Protein AF-A0ABD1XHZ2-F1 (afdb_monomer)

pLDDT: mean 84.36, std 11.65, range [46.09, 96.75]

Foldseek 3Di:
DEEADQCLLVQLLVLLVVCVVVVRDPVSLVVLLVSLCRQPVPDDPVPLDPDGDQWYWYWYADPNAIWIWIWGDDRQAIEIETGFLAPDPDDVVSSLSSVLVSCVSHHVHDSVRYYYDYDDDHHDPDRNCRVVVSVVVVVVVVVVD

InterPro domains:
  IPR003653 Ulp1 protease family, C-terminal catalytic domain [PF02902] (54-139)
  IPR003653 Ulp1 protease family, C-terminal catalytic domain [PS50600] (1-141)
  IPR038765 Papain-like cysteine peptidase superfamily [SSF54001] (54-139)

Nearest PDB structures (foldseek):
  5w3t-assembly3_C  TM=3.648E-01  e=1.134E-03  Ralstonia solanacearum
  5w3t-assembly4_D  TM=3.693E-01  e=1.282E-03  Ralstonia solanacearum
  5w3y-assembly4_D  TM=3.792E-01  e=2.365E-03  Ralstonia solanacearum
  5w3y-assembly3_C  TM=3.707E-01  e=3.213E-03  Ralstonia solanacearum
  5w3t-assembly2_B  TM=3.297E-01  e=1.968E-03  Ralstonia solanacearum

Mean predicted aligned error: 5.96 Å

Organism: NCBI:txid41844

Secondary structure (DSSP, 8-state):
-EE--THHHHHHHHHHHHHHHTTS-HHHHHHHHHGGGGT-TT--TT-TTT---SEEEEEEEETTEEEEEEEEEETTEEEEEEE-SSTTSS-HHHHHHHHHHHHHHHS---GGGEEEEEE--PPPSSSS-HHHHHHHHHHHHHTT-

Radius of gyration: 15.26 Å; Cα contacts (8 Å, |Δi|>4): 208; chains: 1; bounding box: 37×25×42 Å

Structure (mmCIF, N/CA/C/O backbone):
data_AF-A0ABD1XHZ2-F1
#
_entry.id   AF-A0ABD1XHZ2-F1
#
loop_
_atom_site.group_PDB
_atom_site.id
_atom_site.type_symbol
_atom_site.label_atom_id
_atom_site.label_alt_id
_atom_site.label_comp_id
_atom_site.label_asym_id
_atom_site.label_entity_id
_atom_site.label_seq_id
_atom_site.pdbx_PDB_ins_code
_atom_site.Cartn_x
_atom_site.Cartn_y
_atom_site.Cartn_z
_atom_site.occupancy
_atom_site.B_iso_or_equiv
_atom_site.auth_seq_id
_atom_site.auth_comp_id
_atom_site.auth_asym_id
_atom_site.auth_atom_id
_atom_site.pdbx_PDB_model_num
ATOM 1 N N . MET A 1 1 ? -14.085 -0.442 -8.424 1.00 67.38 1 MET A N 1
ATOM 2 C CA . MET A 1 1 ? -12.626 -0.195 -8.399 1.00 67.38 1 MET A CA 1
ATOM 3 C C . MET A 1 1 ? -12.320 1.102 -7.639 1.00 67.38 1 MET A C 1
ATOM 5 O O . MET A 1 1 ? -13.110 2.025 -7.785 1.00 67.38 1 MET A O 1
ATOM 9 N N . PHE A 1 2 ? -11.243 1.204 -6.841 1.00 80.56 2 PHE A N 1
ATOM 10 C CA . PHE A 1 2 ? -10.870 2.450 -6.138 1.00 80.56 2 PHE A CA 1
ATOM 11 C C . PHE A 1 2 ? -9.395 2.836 -6.358 1.00 80.56 2 PHE A C 1
ATOM 13 O O . PHE A 1 2 ? -8.502 2.003 -6.207 1.00 80.56 2 PHE A O 1
ATOM 20 N N . TYR A 1 3 ? -9.126 4.107 -6.668 1.00 79.94 3 TYR A N 1
ATOM 21 C CA . TYR A 1 3 ? -7.777 4.645 -6.878 1.00 79.94 3 TYR A CA 1
ATOM 22 C C . TYR A 1 3 ? -7.430 5.636 -5.769 1.00 79.94 3 TYR A C 1
ATOM 24 O O . TYR A 1 3 ? -8.140 6.624 -5.581 1.00 79.94 3 TYR A O 1
ATOM 32 N N . VAL A 1 4 ? -6.326 5.410 -5.054 1.00 82.88 4 VAL A N 1
ATOM 33 C CA . VAL A 1 4 ? -5.813 6.418 -4.116 1.00 82.88 4 VAL A CA 1
ATOM 34 C C . VAL A 1 4 ? -4.837 7.351 -4.812 1.00 82.88 4 VAL A C 1
ATOM 36 O O . VAL A 1 4 ? -4.157 6.985 -5.771 1.00 82.88 4 VAL A O 1
ATOM 39 N N . ASN A 1 5 ? -4.746 8.578 -4.306 1.00 83.19 5 ASN A N 1
ATOM 40 C CA . ASN A 1 5 ? -3.758 9.523 -4.802 1.00 83.19 5 ASN A CA 1
ATOM 41 C C . ASN A 1 5 ? -2.325 9.072 -4.459 1.00 83.19 5 ASN A C 1
ATOM 43 O O . ASN A 1 5 ? -2.087 8.332 -3.503 1.00 83.19 5 ASN A O 1
ATOM 47 N N . THR A 1 6 ? -1.359 9.596 -5.212 1.00 80.19 6 THR A N 1
ATOM 48 C CA . THR A 1 6 ? 0.076 9.318 -5.055 1.00 80.19 6 THR A CA 1
ATOM 49 C C . THR A 1 6 ? 0.614 9.556 -3.641 1.00 80.19 6 THR A C 1
ATOM 51 O O . THR A 1 6 ? 1.532 8.869 -3.201 1.00 80.19 6 THR A O 1
ATOM 54 N N . PHE A 1 7 ? 0.081 10.537 -2.910 1.00 87.00 7 PHE A N 1
ATOM 55 C CA . PHE A 1 7 ? 0.601 10.907 -1.591 1.00 87.00 7 PHE A CA 1
ATOM 56 C C . PHE A 1 7 ? 0.189 9.932 -0.490 1.00 87.00 7 PHE A C 1
ATOM 58 O O . PHE A 1 7 ? 0.777 9.954 0.593 1.00 87.00 7 PHE A O 1
ATOM 65 N N . TRP A 1 8 ? -0.800 9.075 -0.752 1.00 92.06 8 TRP A N 1
ATOM 66 C CA . TRP A 1 8 ? -1.330 8.148 0.238 1.00 92.06 8 TRP A CA 1
ATOM 67 C C . TRP A 1 8 ? -0.246 7.206 0.770 1.00 92.06 8 TRP A C 1
ATOM 69 O O . TRP A 1 8 ? -0.068 7.111 1.983 1.00 92.06 8 TRP A O 1
ATOM 79 N N . PHE A 1 9 ? 0.536 6.577 -0.117 1.00 94.19 9 PHE A N 1
ATOM 80 C CA . PHE A 1 9 ? 1.580 5.635 0.297 1.00 94.19 9 PHE A CA 1
ATOM 81 C C . PHE A 1 9 ? 2.715 6.328 1.059 1.00 94.19 9 PHE A C 1
ATOM 83 O O . PHE A 1 9 ? 3.169 5.830 2.091 1.00 94.19 9 PHE A O 1
ATOM 90 N N . THR A 1 10 ? 3.135 7.512 0.606 1.00 93.69 10 THR A N 1
ATOM 91 C CA . THR A 1 10 ? 4.128 8.328 1.319 1.00 93.69 10 THR A CA 1
ATOM 92 C C . THR A 1 10 ? 3.647 8.648 2.731 1.00 93.69 10 THR A C 1
ATOM 94 O O . THR A 1 10 ? 4.388 8.474 3.698 1.00 93.69 10 THR A O 1
ATOM 97 N N . LYS A 1 11 ? 2.375 9.039 2.877 1.00 94.44 11 LYS A N 1
ATOM 98 C CA . LYS A 1 11 ? 1.798 9.352 4.183 1.00 94.44 11 LYS A CA 1
ATOM 99 C C . LYS A 1 11 ? 1.669 8.125 5.081 1.00 94.44 11 LYS A C 1
ATOM 101 O O . LYS A 1 11 ? 1.999 8.210 6.262 1.00 94.44 11 LYS A O 1
ATOM 106 N N . ALA A 1 12 ? 1.227 6.998 4.530 1.00 95.25 12 ALA A N 1
ATOM 107 C CA . ALA A 1 12 ? 1.175 5.719 5.229 1.00 95.25 12 ALA A CA 1
ATOM 108 C C . ALA A 1 12 ? 2.555 5.323 5.769 1.00 95.25 12 ALA A C 1
ATOM 110 O O . ALA A 1 12 ? 2.687 5.027 6.954 1.00 95.25 12 ALA A O 1
ATOM 111 N N . SER A 1 13 ? 3.588 5.421 4.932 1.00 95.62 13 SER A N 1
ATOM 112 C CA . SER A 1 13 ? 4.975 5.111 5.295 1.00 95.62 13 SER A CA 1
ATOM 113 C C . SER A 1 13 ? 5.468 5.954 6.478 1.00 95.62 13 SER A C 1
ATOM 115 O O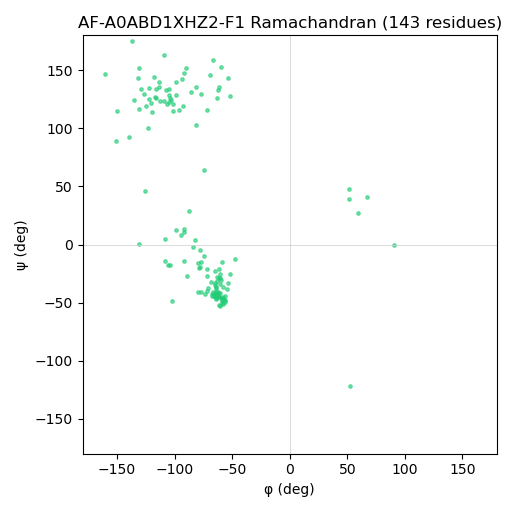 . SER A 1 13 ? 6.028 5.422 7.435 1.00 95.62 13 SER A O 1
ATOM 117 N N . GLU A 1 14 ? 5.224 7.271 6.453 1.00 95.62 14 GLU A N 1
ATOM 118 C CA . GLU A 1 14 ? 5.587 8.175 7.555 1.00 95.62 14 GLU A CA 1
ATOM 119 C C . GLU A 1 14 ? 4.893 7.813 8.870 1.00 95.62 14 GLU A C 1
ATOM 121 O O . GLU A 1 14 ? 5.491 7.916 9.942 1.00 95.62 14 GLU A O 1
ATOM 126 N N . LEU A 1 15 ? 3.610 7.456 8.796 1.00 96.62 15 LEU A N 1
ATOM 127 C CA . LEU A 1 15 ? 2.802 7.153 9.970 1.00 96.62 15 LEU A CA 1
ATOM 128 C C . LEU A 1 15 ? 3.169 5.797 10.570 1.00 96.62 15 LEU A C 1
ATOM 130 O O . LEU A 1 15 ? 3.333 5.724 11.785 1.00 96.62 15 LEU A O 1
ATOM 134 N N . VAL A 1 16 ? 3.381 4.768 9.744 1.00 96.75 16 VAL A N 1
ATOM 135 C CA . VAL A 1 16 ? 3.855 3.448 10.194 1.00 96.75 16 VAL A CA 1
ATOM 136 C C . VAL A 1 16 ? 5.234 3.568 10.843 1.00 96.75 16 VAL A C 1
ATOM 138 O O . VAL A 1 16 ? 5.423 3.114 11.965 1.00 96.75 16 VAL A O 1
ATOM 141 N N . ALA A 1 17 ? 6.166 4.309 10.235 1.00 96.06 17 ALA A N 1
ATOM 142 C CA . ALA A 1 17 ? 7.484 4.527 10.832 1.00 96.06 17 ALA A CA 1
ATOM 143 C C . ALA A 1 17 ? 7.421 5.224 12.207 1.00 96.06 17 ALA A C 1
ATOM 145 O O . ALA A 1 17 ? 8.288 5.010 13.054 1.00 96.06 17 ALA A O 1
ATOM 146 N N . ARG A 1 18 ? 6.419 6.084 12.447 1.00 95.31 18 ARG A N 1
ATOM 147 C CA . ARG A 1 18 ? 6.170 6.687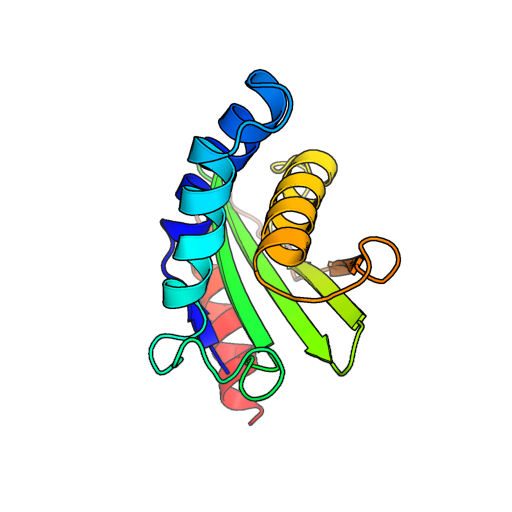 13.770 1.00 95.31 18 ARG A CA 1
ATOM 148 C C . ARG A 1 18 ? 5.498 5.705 14.725 1.00 95.31 18 ARG A C 1
ATOM 150 O O . ARG A 1 18 ? 5.860 5.680 15.898 1.00 95.31 18 ARG A O 1
ATOM 157 N N . TYR A 1 19 ? 4.540 4.923 14.237 1.00 95.56 19 TYR A N 1
ATOM 158 C CA . TYR A 1 19 ? 3.849 3.893 15.007 1.00 95.56 19 TYR A CA 1
ATOM 159 C C . TYR A 1 19 ? 4.848 2.892 15.599 1.00 95.56 19 TYR A C 1
ATOM 161 O O . TYR A 1 19 ? 4.879 2.721 16.816 1.00 95.56 19 TYR A O 1
ATOM 169 N N . ASP A 1 20 ? 5.767 2.369 14.786 1.00 93.50 20 ASP A N 1
ATOM 170 C CA . ASP A 1 20 ? 6.796 1.423 15.235 1.00 93.50 20 ASP A CA 1
ATOM 171 C C . ASP A 1 20 ? 7.763 2.065 16.247 1.00 93.50 20 ASP A C 1
ATOM 173 O O . ASP A 1 20 ? 8.028 1.518 17.317 1.00 93.50 20 ASP A O 1
ATOM 177 N N . LYS A 1 21 ? 8.254 3.284 15.964 1.00 95.62 21 LYS A N 1
ATOM 178 C CA . LYS A 1 21 ? 9.187 4.011 16.853 1.00 95.62 21 LYS A CA 1
ATOM 179 C C . LYS A 1 21 ? 8.600 4.359 18.218 1.00 95.62 21 LYS A C 1
ATOM 181 O O . LYS A 1 21 ? 9.350 4.531 19.174 1.00 95.62 21 LYS A O 1
ATOM 186 N N . THR A 1 22 ? 7.285 4.525 18.295 1.00 92.56 22 THR A N 1
ATOM 187 C CA . THR A 1 22 ? 6.578 4.862 19.539 1.00 92.56 22 THR A CA 1
ATOM 188 C C . THR A 1 22 ? 6.103 3.624 20.292 1.00 92.56 22 THR A C 1
ATOM 190 O O . THR A 1 22 ? 5.333 3.761 21.239 1.00 92.56 22 THR A O 1
ATOM 193 N N . ASN A 1 23 ? 6.556 2.430 19.886 1.00 93.06 23 ASN A N 1
ATOM 194 C CA . ASN A 1 23 ? 6.085 1.155 20.415 1.00 93.06 23 ASN A CA 1
ATOM 195 C C . ASN A 1 23 ? 4.550 1.071 20.383 1.00 93.06 23 ASN A C 1
ATOM 197 O O . ASN A 1 23 ? 3.908 0.726 21.374 1.00 93.06 23 ASN A O 1
ATOM 201 N N . HIS A 1 24 ? 3.982 1.438 19.232 1.00 92.00 24 HIS A N 1
ATOM 202 C CA . HIS A 1 24 ? 2.558 1.348 18.926 1.00 92.00 24 HIS A CA 1
ATOM 203 C C . HIS A 1 24 ? 1.656 2.286 19.742 1.00 92.00 24 HIS A C 1
ATOM 205 O O . HIS A 1 24 ? 0.561 1.904 20.156 1.00 92.00 24 HIS A O 1
ATOM 211 N N . ALA A 1 25 ? 2.086 3.533 19.954 1.00 90.38 25 ALA A N 1
ATOM 212 C CA . ALA A 1 25 ? 1.258 4.532 20.625 1.00 90.38 25 ALA A CA 1
ATOM 213 C C . ALA A 1 25 ? -0.070 4.802 19.881 1.00 90.38 25 ALA A C 1
ATOM 215 O O . ALA A 1 25 ? -0.171 4.696 18.656 1.00 90.38 25 ALA A O 1
ATOM 216 N N . GLU A 1 26 ? -1.088 5.223 20.633 1.00 92.56 26 GLU A N 1
ATOM 217 C CA . GLU A 1 26 ? -2.451 5.443 20.129 1.00 92.56 26 GLU A CA 1
ATOM 218 C C . GLU A 1 26 ? -2.545 6.584 19.095 1.00 92.56 26 GLU A C 1
ATOM 220 O O . GLU A 1 26 ? -3.298 6.511 18.127 1.00 92.56 26 GLU A O 1
ATOM 225 N N . GLU A 1 27 ? -1.747 7.640 19.251 1.00 93.81 27 GLU A N 1
ATOM 226 C CA . GLU A 1 27 ? -1.775 8.815 18.371 1.00 93.81 27 GLU A CA 1
ATOM 227 C C . GLU A 1 27 ? -1.462 8.492 16.892 1.00 93.81 27 GLU A C 1
ATOM 229 O O . GLU A 1 27 ? -2.284 8.823 16.024 1.00 93.81 27 GLU A O 1
ATOM 234 N N . PRO A 1 28 ? -0.341 7.818 16.559 1.00 91.38 28 PRO A N 1
ATOM 235 C CA . PRO A 1 28 ? -0.080 7.402 15.186 1.00 91.38 28 PRO A CA 1
ATOM 236 C C . PRO A 1 28 ? -1.095 6.368 14.693 1.00 91.38 28 PRO A C 1
ATOM 238 O O . PRO A 1 28 ? -1.476 6.436 13.525 1.00 91.38 28 PRO A O 1
ATOM 241 N N . MET A 1 29 ? -1.603 5.486 15.563 1.00 92.44 29 MET A N 1
ATOM 242 C CA . MET A 1 29 ? -2.673 4.545 15.214 1.00 92.44 29 MET A CA 1
ATOM 243 C C . MET A 1 29 ? -3.918 5.285 14.712 1.00 92.44 29 MET A C 1
ATOM 245 O O . MET A 1 29 ? -4.374 5.011 13.607 1.00 92.44 29 MET A O 1
ATOM 249 N N . ILE A 1 30 ? -4.419 6.284 15.450 1.00 92.31 30 ILE A N 1
ATOM 250 C CA . ILE A 1 30 ? -5.581 7.099 15.046 1.00 92.31 30 ILE A CA 1
ATOM 251 C C . ILE A 1 30 ? -5.338 7.794 13.696 1.00 92.31 30 ILE A C 1
ATOM 253 O O . ILE A 1 30 ? -6.247 7.965 12.882 1.00 92.31 30 ILE A O 1
ATOM 257 N N . LYS A 1 31 ? -4.107 8.235 13.426 1.00 93.44 31 LYS A N 1
ATOM 258 C CA . LYS A 1 31 ? -3.770 8.841 12.131 1.00 93.44 31 LYS A CA 1
ATOM 259 C C . LYS A 1 31 ? -3.745 7.821 10.997 1.00 93.44 31 LYS A C 1
ATOM 261 O O . LYS A 1 31 ? -4.190 8.159 9.901 1.00 93.44 31 LYS A O 1
ATOM 266 N N . ILE A 1 32 ? -3.263 6.603 11.245 1.00 93.31 32 ILE A N 1
ATOM 267 C CA . ILE A 1 32 ? -3.314 5.507 10.270 1.00 93.31 32 ILE A CA 1
ATOM 268 C C . ILE A 1 32 ? -4.768 5.113 10.011 1.00 93.31 32 ILE A C 1
ATOM 270 O O . ILE A 1 32 ? -5.161 5.012 8.851 1.00 93.31 32 ILE A O 1
ATOM 274 N N . THR A 1 33 ? -5.602 4.991 11.049 1.00 90.06 33 THR A N 1
ATOM 275 C CA . THR A 1 33 ? -7.017 4.635 10.874 1.00 90.06 33 THR A CA 1
ATOM 276 C C . THR A 1 33 ? -7.772 5.655 10.025 1.00 90.06 33 THR A C 1
ATOM 278 O O . THR A 1 33 ? -8.602 5.288 9.195 1.00 90.06 33 THR A O 1
ATOM 281 N N . ARG A 1 34 ? -7.417 6.944 10.120 1.00 89.75 34 ARG A N 1
ATOM 282 C CA . ARG A 1 34 ? -7.972 8.008 9.264 1.00 89.75 34 ARG A CA 1
ATOM 283 C C . ARG A 1 34 ? -7.625 7.866 7.780 1.00 89.75 34 ARG A C 1
ATOM 285 O O . ARG A 1 34 ? -8.389 8.377 6.960 1.00 89.75 34 ARG A O 1
ATOM 292 N N . LEU A 1 35 ? -6.548 7.162 7.411 1.00 88.69 35 LEU A N 1
ATOM 293 C CA . LEU A 1 35 ? -6.231 6.873 6.002 1.00 88.69 35 LEU A CA 1
ATOM 294 C C . LEU A 1 35 ? -7.324 6.040 5.323 1.00 88.69 35 LEU A C 1
ATOM 296 O O . LEU A 1 35 ? -7.446 6.090 4.098 1.00 88.69 35 LEU A O 1
ATOM 300 N N . ARG A 1 36 ? -8.153 5.333 6.106 1.00 83.62 36 ARG A N 1
ATOM 301 C CA . ARG A 1 36 ? -9.333 4.608 5.623 1.00 83.62 36 ARG A CA 1
ATOM 302 C C . ARG A 1 36 ? -10.285 5.500 4.827 1.00 83.62 36 ARG A C 1
ATOM 304 O O . ARG A 1 36 ? -10.791 5.071 3.797 1.00 83.62 36 ARG A O 1
ATOM 311 N N . LYS A 1 37 ? -10.469 6.765 5.230 1.00 81.00 37 LYS A N 1
ATOM 312 C CA . LYS A 1 37 ? -11.342 7.718 4.514 1.00 81.00 37 LYS A CA 1
ATOM 313 C C . LYS A 1 37 ? -10.889 7.967 3.078 1.00 81.00 37 LYS A C 1
ATOM 315 O O . LYS A 1 37 ? -11.691 8.330 2.229 1.00 81.00 37 LYS A O 1
ATOM 320 N N . SER A 1 38 ? -9.600 7.772 2.800 1.00 77.50 38 SER A N 1
ATOM 321 C CA . SER A 1 38 ? -9.051 7.917 1.456 1.00 77.50 38 SER A CA 1
ATOM 322 C C . SER A 1 38 ? -9.293 6.709 0.562 1.00 77.50 38 SER A C 1
ATOM 324 O O . SER A 1 38 ? -9.102 6.872 -0.629 1.00 77.50 38 SER A O 1
ATOM 326 N N . ILE A 1 39 ? -9.670 5.540 1.098 1.00 76.06 39 ILE A N 1
ATOM 327 C CA . ILE A 1 39 ? -10.035 4.339 0.318 1.00 76.06 39 ILE A CA 1
ATOM 328 C C . ILE A 1 39 ? -11.538 4.040 0.357 1.00 76.06 39 ILE A C 1
ATOM 330 O O . ILE A 1 39 ? -12.017 3.231 -0.430 1.00 76.06 39 ILE A O 1
ATOM 334 N N . CYS A 1 40 ? -12.278 4.673 1.272 1.00 68.38 40 CYS A N 1
ATOM 335 C CA . CYS A 1 40 ? -13.729 4.592 1.348 1.00 68.38 40 CYS A CA 1
ATOM 336 C C . CYS A 1 40 ? -14.312 5.894 1.948 1.00 68.38 40 CYS A C 1
ATOM 338 O O . CYS A 1 40 ? -14.405 6.021 3.171 1.00 68.38 40 CYS A O 1
ATOM 340 N N . PRO A 1 41 ? -14.622 6.905 1.112 1.00 62.34 41 PRO A N 1
ATOM 341 C CA . PRO A 1 41 ? -15.058 8.230 1.566 1.00 62.34 41 PRO A CA 1
ATOM 342 C C . PRO A 1 41 ? -16.525 8.301 2.025 1.00 62.34 41 PRO A C 1
ATOM 344 O O . PRO A 1 41 ? -16.864 9.221 2.763 1.00 62.34 41 PRO A O 1
ATOM 347 N N . GLU A 1 42 ? -17.374 7.344 1.635 1.00 56.66 42 GLU A N 1
ATOM 348 C CA . GLU A 1 42 ? -18.815 7.302 1.969 1.00 56.66 42 GLU A CA 1
ATOM 349 C C . GLU A 1 42 ? -19.125 6.516 3.258 1.00 56.66 42 GLU A C 1
ATOM 351 O O . GLU A 1 42 ? -20.269 6.170 3.527 1.00 56.66 42 GLU A O 1
ATOM 356 N N . PHE A 1 43 ? -18.108 6.204 4.063 1.00 58.22 43 PHE A N 1
ATOM 357 C CA . PHE A 1 43 ? -18.265 5.349 5.238 1.00 58.22 43 PHE A CA 1
ATOM 358 C C . PHE A 1 43 ? -18.898 6.082 6.427 1.00 58.22 43 PHE A C 1
ATOM 360 O O . PHE A 1 43 ? -18.388 7.119 6.866 1.00 58.22 43 PHE A O 1
ATOM 367 N N . HIS A 1 44 ? -19.936 5.479 7.005 1.00 57.12 44 HIS A N 1
ATOM 368 C CA . HIS A 1 44 ? -20.417 5.784 8.349 1.00 57.12 44 HIS A CA 1
ATOM 369 C C . HIS A 1 44 ? -19.730 4.848 9.361 1.00 57.12 44 HIS A C 1
ATOM 371 O O . HIS A 1 44 ? -19.416 3.705 9.033 1.00 57.12 44 HIS A O 1
ATOM 377 N N . ASP A 1 45 ? -19.472 5.310 10.592 1.00 54.44 45 ASP A N 1
ATOM 378 C CA . ASP A 1 45 ? -18.763 4.526 11.630 1.00 54.44 45 ASP A CA 1
ATOM 379 C C . ASP A 1 45 ? -19.474 3.194 11.983 1.00 54.44 45 ASP A C 1
ATOM 381 O O . ASP A 1 45 ? -18.878 2.293 12.571 1.00 54.44 45 ASP A O 1
ATOM 385 N N . GLU A 1 46 ? -20.736 3.055 11.571 1.00 53.50 46 GLU A N 1
ATOM 386 C CA . GLU A 1 46 ? -21.610 1.895 11.762 1.00 53.50 46 GLU A CA 1
ATOM 387 C C . GLU A 1 46 ? -21.319 0.746 10.770 1.00 53.50 46 GLU A C 1
ATOM 389 O O . GLU A 1 46 ? -21.604 -0.414 11.063 1.00 53.50 46 GLU A O 1
ATOM 394 N N . ASP A 1 47 ? -20.663 1.022 9.637 1.00 51.72 47 ASP A N 1
ATOM 395 C CA . ASP A 1 47 ? -20.475 0.070 8.530 1.00 51.72 47 ASP A CA 1
ATOM 396 C C . ASP A 1 47 ? -19.229 -0.818 8.668 1.00 51.72 47 ASP A C 1
ATOM 398 O O . ASP A 1 47 ? -18.665 -1.256 7.667 1.00 51.72 47 ASP A O 1
ATOM 402 N N . MET A 1 48 ? -18.778 -1.125 9.889 1.00 51.25 48 MET A N 1
ATOM 403 C CA . MET A 1 48 ? -17.533 -1.863 10.190 1.00 51.25 48 MET A CA 1
ATOM 404 C C . MET A 1 48 ? -17.294 -3.165 9.380 1.00 51.25 48 MET A C 1
ATOM 406 O O . MET A 1 48 ? -16.165 -3.650 9.382 1.00 51.25 48 MET A O 1
ATOM 410 N N . GLN A 1 49 ? -18.281 -3.704 8.650 1.00 54.12 49 GLN A N 1
ATOM 411 C CA . GLN A 1 49 ? -18.182 -4.936 7.851 1.00 54.12 49 GLN A CA 1
ATOM 412 C C . GLN A 1 49 ? -18.695 -4.865 6.388 1.00 54.12 49 GLN A C 1
ATOM 414 O O . GLN A 1 49 ? -18.614 -5.874 5.695 1.00 54.12 49 GLN A O 1
ATOM 419 N N . GLY A 1 50 ? -19.204 -3.733 5.875 1.00 55.94 50 GLY A N 1
ATOM 420 C CA . GLY A 1 50 ? -20.041 -3.761 4.653 1.00 55.94 50 GLY A CA 1
ATOM 421 C C . GLY A 1 50 ? -19.406 -3.346 3.317 1.00 55.94 50 GLY A C 1
ATOM 422 O O . GLY A 1 50 ? -19.564 -4.041 2.317 1.00 55.94 50 GLY A O 1
ATOM 423 N N . ASN A 1 51 ? -18.703 -2.207 3.271 1.00 64.69 51 ASN A N 1
ATOM 424 C CA . ASN A 1 51 ? -18.478 -1.476 2.007 1.00 64.69 51 ASN A CA 1
ATOM 425 C C . ASN A 1 51 ? -16.998 -1.196 1.700 1.00 64.69 51 ASN A C 1
ATOM 427 O O . ASN A 1 51 ? -16.616 -0.075 1.363 1.00 64.69 51 ASN A O 1
ATOM 431 N N . LEU A 1 52 ? -16.122 -2.190 1.855 1.00 70.81 52 LEU A N 1
ATOM 432 C CA . LEU A 1 52 ? -14.738 -2.041 1.398 1.00 70.81 52 LEU A CA 1
ATOM 433 C C . LEU A 1 52 ? -14.644 -2.300 -0.112 1.00 70.81 52 LEU A C 1
ATOM 435 O O . LEU A 1 52 ? -15.212 -3.277 -0.602 1.00 70.81 52 LEU A O 1
ATOM 439 N N . PRO A 1 53 ? -13.911 -1.468 -0.873 1.00 71.62 53 PRO A N 1
ATOM 440 C CA . PRO A 1 53 ? -13.685 -1.744 -2.283 1.00 71.62 53 PRO A CA 1
ATOM 441 C C . PRO A 1 53 ? -12.916 -3.059 -2.452 1.00 71.62 53 PRO A C 1
ATOM 443 O O . PRO A 1 53 ? -11.883 -3.278 -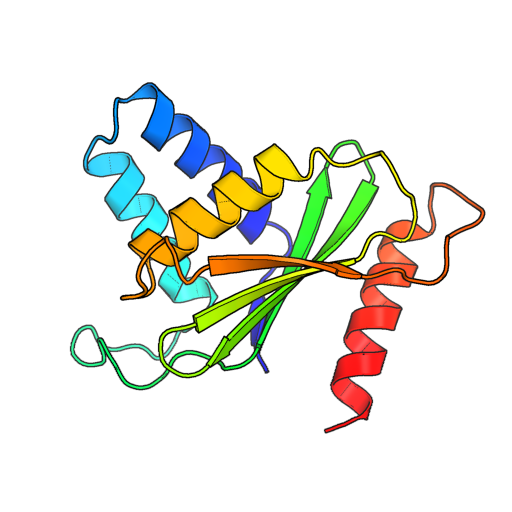1.824 1.00 71.62 53 PRO A O 1
ATOM 446 N N . THR A 1 54 ? -13.381 -3.912 -3.366 1.00 83.88 54 THR A N 1
ATOM 447 C CA . THR A 1 54 ? -12.718 -5.187 -3.694 1.00 83.88 54 THR A CA 1
ATOM 448 C C . THR A 1 54 ? -11.309 -4.988 -4.252 1.00 83.88 54 THR A C 1
ATOM 450 O O . THR A 1 54 ? -10.454 -5.849 -4.071 1.00 83.88 54 THR A O 1
ATOM 453 N N . TRP A 1 55 ? -11.057 -3.859 -4.921 1.00 87.44 55 TRP A N 1
ATOM 454 C CA . TRP A 1 55 ? -9.782 -3.540 -5.561 1.00 87.44 55 TRP A CA 1
ATOM 455 C C . TRP A 1 55 ? -9.361 -2.100 -5.270 1.00 87.44 55 TRP A C 1
ATOM 457 O O . TRP A 1 55 ? -10.107 -1.167 -5.585 1.00 87.44 55 TRP A O 1
ATOM 467 N N . ILE A 1 56 ? -8.156 -1.932 -4.723 1.00 90.00 56 ILE A N 1
ATOM 468 C CA . ILE A 1 56 ? -7.544 -0.642 -4.389 1.00 90.00 56 ILE A CA 1
ATOM 469 C C . ILE A 1 56 ? -6.209 -0.525 -5.122 1.00 90.00 56 ILE A C 1
ATOM 471 O O . ILE A 1 56 ? -5.330 -1.371 -4.969 1.00 90.00 56 ILE A O 1
ATOM 475 N N . PHE A 1 57 ? -6.042 0.544 -5.889 1.00 91.19 57 PHE A N 1
ATOM 476 C CA . PHE A 1 57 ? -4.839 0.818 -6.667 1.00 91.19 57 PHE A CA 1
ATOM 477 C C . PHE A 1 57 ? -4.053 1.940 -6.003 1.00 91.19 57 PHE A C 1
ATOM 479 O O . PHE A 1 57 ? -4.573 3.045 -5.834 1.00 91.19 57 PHE A O 1
ATOM 486 N N . VAL A 1 58 ? -2.809 1.647 -5.628 1.00 93.25 58 VAL A N 1
ATOM 487 C CA . VAL A 1 58 ? -1.946 2.520 -4.831 1.00 93.25 58 VAL A CA 1
ATOM 488 C C . VAL A 1 58 ? -0.651 2.801 -5.594 1.00 93.25 58 VAL A C 1
ATOM 490 O O . VAL A 1 58 ? 0.251 1.959 -5.601 1.00 93.25 58 VAL A O 1
ATOM 493 N N . PRO A 1 59 ? -0.524 3.971 -6.245 1.00 92.75 59 PRO A N 1
ATOM 494 C CA . PRO A 1 59 ? 0.746 4.402 -6.811 1.00 92.75 59 PRO A CA 1
ATOM 495 C C . PRO A 1 59 ? 1.795 4.563 -5.707 1.00 92.75 59 PRO A C 1
ATOM 497 O O . PRO A 1 59 ? 1.524 5.150 -4.658 1.00 92.75 59 PRO A O 1
ATOM 500 N N . ILE A 1 60 ? 3.003 4.069 -5.958 1.00 92.19 60 IL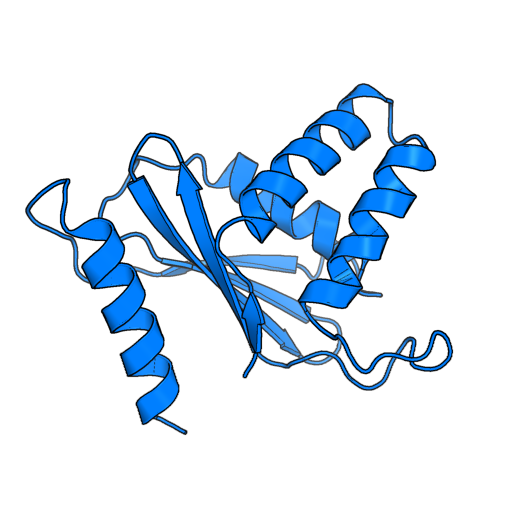E A N 1
ATOM 501 C CA . ILE A 1 60 ? 4.149 4.185 -5.058 1.00 92.19 60 ILE A CA 1
ATOM 502 C C . ILE A 1 60 ? 5.218 4.997 -5.774 1.00 92.19 60 ILE A C 1
ATOM 504 O O . ILE A 1 60 ? 5.622 4.654 -6.883 1.00 92.19 60 ILE A O 1
ATOM 508 N N . HIS A 1 61 ? 5.699 6.055 -5.125 1.00 90.62 61 HIS A N 1
ATOM 509 C CA . HIS A 1 61 ? 6.823 6.843 -5.615 1.00 90.62 61 HIS A CA 1
ATOM 510 C C . HIS A 1 61 ? 7.916 6.914 -4.549 1.00 90.62 61 HIS A C 1
ATOM 512 O O . HIS A 1 61 ? 7.694 7.420 -3.449 1.00 90.62 61 HIS A O 1
ATOM 518 N N . GLY A 1 62 ? 9.104 6.405 -4.868 1.00 84.81 62 GLY A N 1
ATOM 519 C CA . GLY A 1 62 ? 10.246 6.398 -3.957 1.00 84.81 62 GLY A CA 1
ATOM 520 C C . GLY A 1 62 ? 11.558 6.211 -4.708 1.00 84.81 62 GLY A C 1
ATOM 521 O O . GLY A 1 62 ? 11.588 5.539 -5.731 1.00 84.81 62 GLY A O 1
ATOM 522 N N . LYS A 1 63 ? 12.643 6.825 -4.213 1.00 83.75 63 LYS A N 1
ATOM 523 C CA . LYS A 1 63 ? 13.967 6.834 -4.873 1.00 83.75 63 LYS A CA 1
ATOM 524 C C . LYS A 1 63 ? 13.908 7.270 -6.353 1.00 83.75 63 LYS A C 1
ATOM 526 O O . LYS A 1 63 ? 14.609 6.712 -7.188 1.00 83.75 63 LYS A O 1
ATOM 531 N N . ASN A 1 64 ? 13.073 8.269 -6.665 1.00 86.12 64 ASN A N 1
ATOM 532 C CA . ASN A 1 64 ? 12.810 8.765 -8.027 1.00 86.12 64 ASN A CA 1
ATOM 533 C C . ASN A 1 64 ? 12.260 7.704 -8.995 1.00 86.12 64 ASN A C 1
ATOM 535 O O . ASN A 1 64 ? 12.463 7.803 -10.203 1.00 86.12 64 ASN A O 1
ATOM 539 N N . HIS A 1 65 ? 11.567 6.694 -8.468 1.00 89.81 65 HIS A N 1
ATOM 540 C CA . HIS A 1 65 ? 11.003 5.602 -9.245 1.00 89.81 65 HIS A CA 1
ATOM 541 C C . HIS A 1 65 ? 9.545 5.349 -8.879 1.00 89.81 65 HIS A C 1
ATOM 543 O O . HIS A 1 65 ? 9.146 5.486 -7.717 1.00 89.81 65 HIS A O 1
ATOM 549 N N . TRP A 1 66 ? 8.758 5.003 -9.895 1.00 91.81 66 TRP A N 1
ATOM 550 C CA . TRP A 1 66 ? 7.332 4.738 -9.786 1.00 91.81 66 TRP A CA 1
ATOM 551 C C . TRP A 1 66 ? 7.044 3.249 -9.912 1.00 91.81 66 TRP A C 1
ATOM 553 O O . TRP A 1 66 ? 7.478 2.593 -10.858 1.00 91.81 66 TRP A O 1
ATOM 563 N N . SER A 1 67 ? 6.224 2.747 -9.000 1.00 92.19 67 SER A N 1
ATOM 564 C CA . SER A 1 67 ? 5.634 1.415 -9.068 1.00 92.19 67 SER A CA 1
ATOM 565 C C . SER A 1 67 ? 4.163 1.466 -8.663 1.00 92.19 67 SER A C 1
ATOM 567 O O . SER A 1 67 ? 3.631 2.518 -8.291 1.00 92.19 67 SER A O 1
ATOM 569 N N . LEU A 1 68 ? 3.476 0.334 -8.781 1.00 92.56 68 LEU A N 1
ATOM 570 C CA . LEU A 1 68 ? 2.067 0.212 -8.436 1.00 92.56 68 LEU A CA 1
ATOM 571 C C . LEU A 1 68 ? 1.870 -0.943 -7.461 1.00 92.56 68 LEU A C 1
ATOM 573 O O . LEU A 1 68 ? 2.298 -2.063 -7.724 1.00 92.56 68 LEU A O 1
ATOM 577 N N . ALA A 1 69 ? 1.174 -0.682 -6.361 1.00 93.25 69 ALA A N 1
ATOM 578 C CA . ALA A 1 69 ? 0.574 -1.726 -5.550 1.00 93.25 69 ALA A CA 1
ATOM 579 C C . ALA A 1 69 ? -0.914 -1.865 -5.883 1.00 93.25 69 ALA A C 1
ATOM 581 O O . ALA A 1 69 ? -1.621 -0.873 -6.067 1.00 93.25 69 ALA A O 1
ATOM 582 N N . ILE A 1 70 ? -1.394 -3.102 -5.934 1.00 92.75 70 ILE A N 1
ATOM 583 C CA . ILE A 1 70 ? -2.809 -3.437 -6.068 1.00 92.75 70 ILE A CA 1
ATOM 584 C C . ILE A 1 70 ? -3.192 -4.261 -4.848 1.00 92.75 70 ILE A C 1
ATOM 586 O O . ILE A 1 70 ? -2.607 -5.312 -4.600 1.00 92.75 70 ILE A O 1
ATOM 590 N N . ILE A 1 71 ? -4.175 -3.792 -4.092 1.00 92.56 71 ILE A N 1
ATOM 591 C CA . ILE A 1 71 ? -4.743 -4.521 -2.963 1.00 92.56 71 ILE A CA 1
ATOM 592 C C . ILE A 1 71 ? -6.076 -5.096 -3.417 1.00 92.56 71 ILE A C 1
ATOM 594 O O . ILE A 1 71 ? -6.958 -4.354 -3.852 1.00 92.56 71 ILE A O 1
ATOM 598 N N . ARG A 1 72 ? -6.231 -6.411 -3.294 1.00 91.25 72 ARG A N 1
ATOM 599 C CA . ARG A 1 72 ? -7.514 -7.091 -3.442 1.00 91.25 72 ARG A CA 1
ATOM 600 C C . ARG A 1 72 ? -8.024 -7.502 -2.069 1.00 91.25 72 ARG A C 1
ATOM 602 O O . ARG A 1 72 ? -7.338 -8.248 -1.374 1.00 91.25 72 ARG A O 1
ATOM 609 N N . LEU A 1 73 ? -9.220 -7.049 -1.717 1.00 88.50 73 LEU A N 1
ATOM 610 C CA . LEU A 1 73 ? -9.940 -7.462 -0.515 1.00 88.50 73 LEU A CA 1
ATOM 611 C C . LEU A 1 73 ? -11.051 -8.430 -0.921 1.00 88.50 73 LEU A C 1
ATOM 613 O O . LEU A 1 73 ? -11.851 -8.121 -1.805 1.00 88.50 73 LEU A O 1
ATOM 617 N N . HIS A 1 74 ? -11.085 -9.614 -0.316 1.00 85.50 74 HIS A N 1
ATOM 618 C CA . HIS A 1 74 ? -12.119 -10.607 -0.590 1.00 85.50 74 HIS A CA 1
ATOM 619 C C . HIS A 1 74 ? -12.381 -11.457 0.654 1.00 85.50 74 HIS A C 1
ATOM 621 O O . HIS A 1 74 ? -11.513 -12.227 1.070 1.00 85.50 74 HIS A O 1
ATOM 627 N N . ASN A 1 75 ? -13.594 -11.347 1.206 1.00 82.56 75 ASN A N 1
ATOM 628 C CA . ASN A 1 75 ? -13.945 -11.884 2.522 1.00 82.56 75 ASN A CA 1
ATOM 629 C C . ASN A 1 75 ? -12.929 -11.385 3.569 1.00 82.56 75 ASN A C 1
ATOM 631 O O . ASN A 1 75 ? -12.707 -10.181 3.671 1.00 82.56 75 ASN A O 1
ATOM 635 N N . ASP A 1 76 ? -12.247 -12.306 4.248 1.00 83.06 76 ASP A N 1
ATOM 636 C CA . ASP A 1 76 ? -11.272 -12.019 5.305 1.00 83.06 76 ASP A CA 1
ATOM 637 C C . ASP A 1 76 ? -9.813 -12.064 4.814 1.00 83.06 76 ASP A C 1
ATOM 639 O O . ASP A 1 76 ? -8.879 -12.111 5.612 1.00 83.06 76 ASP A O 1
ATOM 643 N N . VAL A 1 77 ? -9.594 -12.085 3.494 1.00 88.00 77 VAL A N 1
ATOM 644 C CA . VAL A 1 77 ? -8.262 -12.209 2.885 1.00 88.00 77 VAL A CA 1
ATOM 645 C C . VAL A 1 77 ? -7.893 -10.930 2.141 1.00 88.00 77 VAL A C 1
ATOM 647 O O . VAL A 1 77 ? -8.687 -10.393 1.361 1.00 88.00 77 VAL A O 1
ATOM 650 N N . ALA A 1 78 ? -6.649 -10.482 2.329 1.00 92.25 78 ALA A N 1
ATOM 651 C CA . ALA A 1 78 ? -6.063 -9.394 1.558 1.00 92.25 78 ALA A CA 1
ATOM 652 C C . ALA A 1 78 ? -4.875 -9.894 0.729 1.00 92.25 78 ALA A C 1
ATOM 654 O O . ALA A 1 78 ? -3.919 -10.465 1.254 1.00 92.25 78 ALA A O 1
ATOM 655 N N . MET A 1 79 ? -4.912 -9.637 -0.576 1.00 93.44 79 MET A N 1
ATOM 656 C CA . MET A 1 79 ? -3.786 -9.890 -1.473 1.00 93.44 79 MET A CA 1
ATOM 657 C C . MET A 1 79 ? -3.178 -8.566 -1.922 1.00 93.44 79 MET A C 1
ATOM 659 O O . MET A 1 79 ? -3.866 -7.740 -2.515 1.00 93.44 79 MET A O 1
ATOM 663 N N . LEU A 1 80 ? -1.885 -8.386 -1.677 1.00 94.38 80 LEU A N 1
ATOM 664 C CA . LEU A 1 80 ? -1.090 -7.267 -2.162 1.00 94.38 80 LEU A CA 1
ATOM 665 C C . LEU A 1 80 ? -0.267 -7.722 -3.366 1.00 94.38 80 LEU A C 1
ATOM 667 O O . LEU A 1 80 ? 0.639 -8.532 -3.219 1.00 94.38 80 LEU A O 1
ATOM 671 N N . ALA A 1 81 ? -0.536 -7.181 -4.545 1.00 92.56 81 ALA A N 1
ATOM 672 C CA . ALA A 1 81 ? 0.327 -7.330 -5.706 1.00 92.56 81 ALA A CA 1
ATOM 673 C C . ALA A 1 81 ? 1.209 -6.089 -5.862 1.00 92.56 81 ALA A C 1
ATOM 675 O O . ALA A 1 81 ? 0.690 -4.977 -5.895 1.00 92.56 81 ALA A O 1
ATOM 676 N N . HIS A 1 82 ? 2.523 -6.268 -5.997 1.00 92.19 82 HIS A N 1
ATOM 677 C CA . HIS A 1 82 ? 3.441 -5.190 -6.382 1.00 92.19 82 HIS A CA 1
ATOM 678 C C . HIS A 1 82 ? 3.873 -5.366 -7.837 1.00 92.19 82 HIS A C 1
ATOM 680 O O . HIS A 1 82 ? 4.268 -6.460 -8.250 1.00 92.19 82 HIS A O 1
ATOM 686 N N . LEU A 1 83 ? 3.729 -4.296 -8.615 1.00 90.81 83 LEU A N 1
ATOM 687 C CA . LEU A 1 83 ? 4.027 -4.232 -10.035 1.00 90.81 83 LEU A CA 1
ATOM 688 C C . LEU A 1 83 ? 5.112 -3.178 -10.244 1.00 90.81 83 LEU A C 1
ATOM 690 O O . LEU A 1 83 ? 4.893 -1.980 -10.036 1.00 90.81 83 LEU A O 1
ATOM 694 N N . ASP A 1 84 ? 6.277 -3.644 -10.679 1.00 89.44 84 ASP A N 1
ATOM 695 C CA . ASP A 1 84 ? 7.458 -2.818 -10.881 1.00 89.44 84 ASP A CA 1
ATOM 696 C C . ASP A 1 84 ? 8.073 -3.081 -12.257 1.00 89.44 84 ASP A C 1
ATOM 698 O O . ASP A 1 84 ? 8.536 -4.185 -12.565 1.00 89.44 84 ASP A O 1
ATOM 702 N N . SER A 1 85 ? 8.077 -2.040 -13.088 1.00 86.06 85 SER A N 1
ATOM 703 C CA . SER A 1 85 ? 8.691 -2.080 -14.415 1.00 86.06 85 SER A CA 1
ATOM 704 C C . SER A 1 85 ? 10.222 -2.035 -14.355 1.00 86.06 85 SER A C 1
ATOM 706 O O . SER A 1 85 ? 10.859 -2.287 -15.370 1.00 86.06 85 SER A O 1
ATOM 708 N N . PHE A 1 86 ? 10.826 -1.762 -13.191 1.00 83.56 86 PHE A N 1
ATOM 709 C CA . PHE A 1 86 ? 12.275 -1.702 -13.008 1.00 83.56 86 PHE A CA 1
ATOM 710 C C . PHE A 1 86 ? 12.702 -2.336 -11.683 1.00 83.56 86 PHE A C 1
ATOM 712 O O . PHE A 1 86 ? 12.745 -1.703 -10.623 1.00 83.56 86 PHE A O 1
ATOM 719 N N . ARG A 1 87 ? 13.018 -3.631 -11.762 1.00 72.56 87 ARG A N 1
ATOM 720 C CA . ARG A 1 87 ? 13.351 -4.465 -10.601 1.00 72.56 87 ARG A CA 1
ATOM 721 C C . ARG A 1 87 ? 14.469 -3.884 -9.729 1.00 72.56 87 ARG A C 1
ATOM 723 O O . ARG A 1 87 ? 15.477 -3.387 -10.218 1.00 72.56 87 ARG A O 1
ATOM 730 N N . GLY A 1 88 ? 14.323 -4.083 -8.417 1.00 71.56 88 GLY A N 1
ATOM 731 C CA . GLY A 1 88 ? 15.380 -3.861 -7.421 1.00 71.56 88 GLY A CA 1
ATOM 732 C C . GLY A 1 88 ? 15.425 -2.458 -6.814 1.00 71.56 88 GLY A C 1
ATOM 733 O O . GLY A 1 88 ? 16.262 -2.194 -5.954 1.00 71.56 88 GLY A O 1
ATOM 734 N N . THR A 1 89 ? 14.531 -1.556 -7.218 1.00 79.62 89 THR A N 1
ATOM 735 C CA . THR A 1 89 ? 14.527 -0.176 -6.707 1.00 79.62 89 THR A CA 1
ATOM 736 C C . THR A 1 89 ? 13.875 -0.074 -5.329 1.00 79.62 89 THR A C 1
ATOM 738 O O . THR A 1 89 ? 14.360 0.627 -4.426 1.00 79.62 89 THR A O 1
ATOM 741 N N . HIS A 1 90 ? 12.776 -0.802 -5.155 1.00 84.62 90 HIS A N 1
ATOM 742 C CA . HIS A 1 90 ? 11.987 -0.803 -3.935 1.00 84.62 90 HIS A CA 1
ATOM 743 C C . HIS A 1 90 ? 12.394 -1.920 -2.971 1.00 84.62 90 HIS A C 1
ATOM 745 O O . HIS A 1 90 ? 12.696 -3.038 -3.378 1.00 84.62 90 HIS A O 1
ATOM 751 N N . ASP A 1 91 ? 12.358 -1.599 -1.678 1.00 91.06 91 ASP A N 1
ATOM 752 C CA . ASP A 1 91 ? 12.445 -2.582 -0.603 1.00 91.06 91 ASP A CA 1
ATOM 753 C C . ASP A 1 91 ? 11.055 -3.204 -0.405 1.00 91.06 91 ASP A C 1
ATOM 755 O O . ASP A 1 91 ? 10.141 -2.562 0.120 1.00 91.06 91 ASP A O 1
ATOM 759 N N . LEU A 1 92 ? 10.879 -4.429 -0.906 1.00 89.56 92 LEU A N 1
ATOM 760 C CA . LEU A 1 92 ? 9.590 -5.120 -0.886 1.00 89.56 92 LEU A CA 1
ATOM 761 C C . LEU A 1 92 ? 9.160 -5.513 0.527 1.00 89.56 92 LEU A C 1
ATOM 763 O O . LEU A 1 92 ? 7.963 -5.508 0.808 1.00 89.56 92 LEU A O 1
ATOM 767 N N . GLU A 1 93 ? 10.106 -5.817 1.417 1.00 92.31 93 GLU A N 1
ATOM 768 C CA . GLU A 1 93 ? 9.796 -6.150 2.809 1.00 92.31 93 GLU A CA 1
ATOM 769 C C . GLU A 1 93 ? 9.256 -4.918 3.536 1.00 92.31 93 GLU A C 1
ATOM 771 O O . GLU A 1 93 ? 8.210 -4.990 4.185 1.00 92.31 93 GLU A O 1
ATOM 776 N N . ALA A 1 94 ? 9.897 -3.761 3.341 1.00 92.94 94 ALA A N 1
ATOM 777 C CA . ALA A 1 94 ? 9.424 -2.498 3.898 1.00 92.94 94 ALA A CA 1
ATOM 778 C C . ALA A 1 94 ? 8.047 -2.098 3.341 1.00 92.94 94 ALA A C 1
ATOM 780 O O . ALA A 1 94 ? 7.157 -1.719 4.106 1.00 92.94 94 ALA A O 1
ATOM 781 N N . ILE A 1 95 ? 7.839 -2.213 2.022 1.00 93.12 95 ILE A N 1
ATOM 782 C CA . ILE A 1 95 ? 6.534 -1.948 1.395 1.00 93.12 95 ILE A CA 1
ATOM 783 C C . ILE A 1 95 ? 5.459 -2.866 1.983 1.00 93.12 95 ILE A C 1
ATOM 785 O O . ILE A 1 95 ? 4.376 -2.394 2.342 1.00 93.12 95 ILE A O 1
ATOM 789 N N . PHE A 1 96 ? 5.749 -4.163 2.100 1.00 95.00 96 PHE A N 1
ATOM 790 C CA . PHE A 1 96 ? 4.798 -5.124 2.639 1.00 95.00 96 PHE A CA 1
ATOM 791 C C . PHE A 1 96 ? 4.443 -4.823 4.092 1.00 95.00 96 PHE A C 1
ATOM 793 O O . PHE A 1 96 ? 3.262 -4.820 4.431 1.00 95.00 96 PHE A O 1
ATOM 800 N N . HIS A 1 97 ? 5.434 -4.502 4.928 1.00 96.00 97 HIS A N 1
ATOM 801 C CA . HIS A 1 97 ? 5.222 -4.096 6.319 1.00 96.00 97 HIS A CA 1
ATOM 802 C C . HIS A 1 97 ? 4.287 -2.887 6.432 1.00 96.00 97 HIS A C 1
ATOM 804 O O . HIS A 1 97 ? 3.346 -2.903 7.229 1.00 96.00 97 HIS A O 1
ATOM 810 N N . ILE A 1 98 ? 4.486 -1.869 5.588 1.00 96.12 98 ILE A N 1
ATOM 811 C CA . ILE A 1 98 ? 3.633 -0.673 5.561 1.00 96.12 98 ILE A CA 1
ATOM 812 C C . ILE A 1 98 ? 2.190 -1.050 5.219 1.00 96.12 98 ILE A C 1
ATOM 814 O O . IL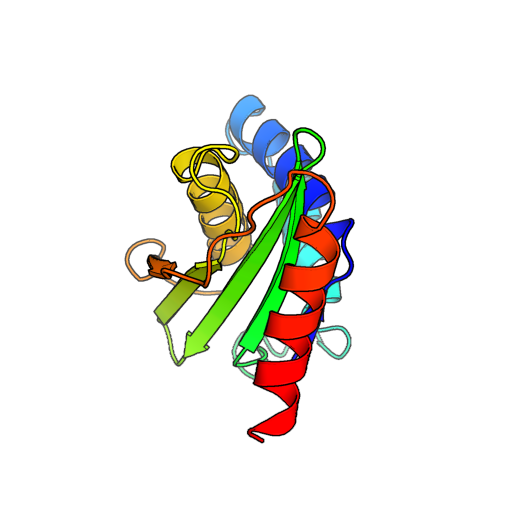E A 1 98 ? 1.274 -0.697 5.962 1.00 96.12 98 ILE A O 1
ATOM 818 N N . PHE A 1 99 ? 1.971 -1.787 4.127 1.00 95.38 99 PHE A N 1
ATOM 819 C CA . PHE A 1 99 ? 0.618 -2.184 3.731 1.00 95.38 99 PHE A CA 1
ATOM 820 C C . PHE A 1 99 ? -0.045 -3.085 4.761 1.00 95.38 99 PHE A C 1
ATOM 822 O O . PHE A 1 99 ? -1.205 -2.862 5.094 1.00 95.38 99 PHE A O 1
ATOM 829 N N . LYS A 1 100 ? 0.686 -4.068 5.290 1.00 95.12 100 LYS A N 1
ATOM 830 C CA . LYS A 1 100 ? 0.189 -4.983 6.313 1.00 95.12 100 LYS A CA 1
ATOM 831 C C . LYS A 1 100 ? -0.253 -4.219 7.557 1.00 95.12 100 LYS A C 1
ATOM 833 O O . LYS A 1 100 ? -1.387 -4.384 7.986 1.00 95.12 100 LYS A O 1
ATOM 838 N N . THR A 1 101 ? 0.590 -3.326 8.073 1.00 95.19 101 THR A N 1
ATOM 839 C CA . THR A 1 101 ? 0.266 -2.506 9.250 1.00 95.19 101 THR A CA 1
ATOM 840 C C . THR A 1 101 ? -0.968 -1.642 9.011 1.00 95.19 101 THR A C 1
ATOM 842 O O . THR A 1 101 ? -1.872 -1.608 9.842 1.00 95.19 101 THR A O 1
ATOM 845 N N . VAL A 1 102 ? -1.047 -0.973 7.858 1.00 94.38 102 VAL A N 1
ATOM 846 C CA . VAL A 1 102 ? -2.204 -0.131 7.533 1.00 94.38 102 VAL A CA 1
ATOM 847 C C . VAL A 1 102 ? -3.478 -0.964 7.406 1.00 94.38 102 VAL A C 1
ATOM 849 O O . VAL A 1 102 ? -4.487 -0.601 8.003 1.00 94.38 102 VAL A O 1
ATOM 852 N N . LEU A 1 103 ? -3.438 -2.083 6.679 1.00 91.50 103 LEU A N 1
ATOM 853 C CA . LEU A 1 103 ? -4.592 -2.961 6.485 1.00 91.50 103 LEU A CA 1
ATOM 854 C C . LEU A 1 103 ? -5.104 -3.536 7.805 1.00 91.50 103 LEU A C 1
ATOM 856 O O . LEU A 1 103 ? -6.302 -3.458 8.036 1.00 91.50 103 LEU A O 1
ATOM 860 N N . CYS A 1 104 ? -4.226 -4.004 8.694 1.00 91.19 104 CYS A N 1
ATOM 861 C CA . CYS A 1 104 ? -4.622 -4.498 10.017 1.00 91.19 104 CYS A CA 1
ATOM 862 C C . CYS A 1 104 ? -5.316 -3.434 10.881 1.00 91.19 104 CYS A C 1
ATOM 864 O O . CYS A 1 104 ? -6.109 -3.770 11.754 1.00 91.19 104 CYS A O 1
ATOM 866 N N . LEU A 1 105 ? -4.997 -2.152 10.675 1.00 90.06 105 LEU A N 1
ATOM 867 C CA . LEU A 1 105 ? -5.586 -1.054 11.442 1.00 90.06 105 LEU A CA 1
ATOM 868 C C . LEU A 1 105 ? -6.881 -0.516 10.821 1.00 90.06 105 LEU A C 1
ATOM 870 O O . LEU A 1 105 ? -7.713 0.029 11.543 1.00 90.06 105 LEU A O 1
ATOM 874 N N . ILE A 1 106 ? -7.065 -0.628 9.501 1.00 87.75 106 ILE A N 1
ATOM 875 C CA . ILE A 1 106 ? -8.238 -0.062 8.806 1.00 87.75 106 ILE A CA 1
ATOM 876 C C . ILE A 1 106 ? -9.267 -1.099 8.367 1.00 87.75 106 ILE A C 1
ATOM 878 O O . ILE A 1 106 ? -10.403 -0.727 8.070 1.00 87.75 106 ILE A O 1
ATOM 882 N N . VAL A 1 107 ? -8.874 -2.368 8.304 1.00 83.75 107 VAL A N 1
ATOM 883 C CA . VAL A 1 107 ? -9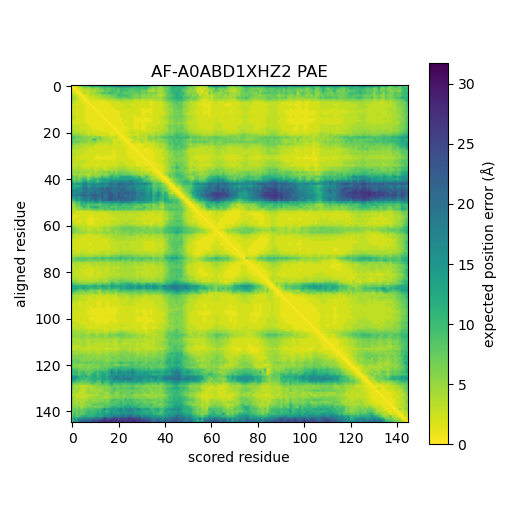.711 -3.498 7.911 1.00 83.75 107 VAL A CA 1
ATOM 884 C C . VAL A 1 107 ? -9.713 -4.518 9.052 1.00 83.75 107 VAL A C 1
ATOM 886 O O . VAL A 1 107 ? -8.640 -4.838 9.562 1.00 83.75 107 VAL A O 1
ATOM 889 N N . PRO A 1 108 ? -10.873 -5.070 9.447 1.00 80.56 108 PRO A N 1
ATOM 890 C CA . PRO A 1 108 ? -10.936 -6.164 10.416 1.00 80.56 108 PRO A CA 1
ATOM 891 C C . PRO A 1 108 ? -10.482 -7.496 9.782 1.00 80.56 108 PRO A C 1
ATOM 893 O O . PRO A 1 108 ? -11.271 -8.420 9.637 1.00 80.56 108 PRO A O 1
ATOM 896 N N . ILE A 1 109 ? -9.215 -7.583 9.365 1.00 86.75 109 ILE A N 1
ATOM 897 C CA . ILE A 1 109 ? -8.587 -8.780 8.786 1.00 86.75 109 ILE A CA 1
ATOM 898 C C . ILE A 1 109 ? -7.505 -9.297 9.734 1.00 86.75 109 ILE A C 1
ATOM 900 O O . ILE A 1 109 ? -6.733 -8.521 10.298 1.00 86.75 109 ILE A O 1
ATOM 904 N N . ASP A 1 110 ? -7.418 -10.620 9.871 1.00 89.31 110 ASP A N 1
ATOM 905 C CA . ASP A 1 110 ? -6.307 -11.270 10.564 1.00 89.31 110 ASP A CA 1
ATOM 906 C C . ASP A 1 110 ? -4.983 -10.992 9.811 1.00 89.31 110 ASP A C 1
ATOM 908 O O . ASP A 1 110 ? -4.8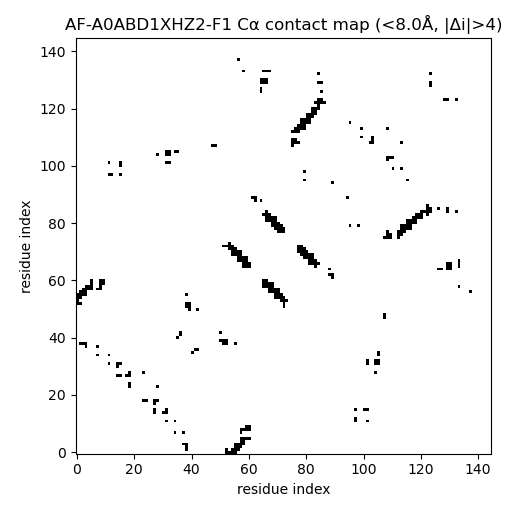84 -11.293 8.615 1.00 89.31 110 ASP A O 1
ATOM 912 N N . PRO A 1 111 ? -3.932 -10.468 10.476 1.00 90.31 111 PRO A N 1
ATOM 913 C CA . PRO A 1 111 ? -2.624 -10.249 9.861 1.00 90.31 111 PRO A CA 1
ATOM 914 C C . PRO A 1 111 ? -2.024 -11.478 9.152 1.00 90.31 111 PRO A C 1
ATOM 916 O O . PRO A 1 111 ? -1.170 -11.315 8.275 1.00 90.31 111 PRO A O 1
ATOM 919 N N . ALA A 1 112 ? -2.403 -12.700 9.539 1.00 92.12 112 ALA A N 1
ATOM 920 C CA . ALA A 1 112 ? -1.970 -13.944 8.903 1.00 92.12 112 ALA A CA 1
ATOM 921 C C . ALA A 1 112 ? -2.595 -14.166 7.513 1.00 92.12 112 ALA A C 1
ATOM 923 O O . ALA A 1 112 ? -2.031 -14.897 6.701 1.00 92.12 112 ALA A O 1
ATOM 924 N N . LEU A 1 113 ? -3.719 -13.509 7.216 1.00 93.12 113 LEU A N 1
ATOM 925 C CA . LEU A 1 113 ? -4.453 -13.606 5.949 1.00 93.12 113 LEU A CA 1
ATOM 926 C C . LEU A 1 113 ? -4.069 -12.510 4.941 1.00 93.12 113 LEU A C 1
ATOM 928 O O . LEU A 1 113 ? -4.689 -12.380 3.884 1.00 93.12 113 LEU A O 1
ATOM 932 N N . ILE A 1 114 ? -3.033 -11.725 5.249 1.00 93.69 114 ILE A N 1
ATOM 933 C CA . ILE A 1 114 ? -2.473 -10.716 4.349 1.00 93.69 114 ILE A CA 1
ATOM 934 C C . ILE A 1 114 ? -1.270 -11.321 3.627 1.00 93.69 114 ILE A C 1
ATOM 936 O O . ILE A 1 114 ? -0.251 -11.631 4.246 1.00 93.69 114 ILE A O 1
ATOM 940 N N . MET A 1 115 ? -1.374 -11.459 2.307 1.00 93.12 115 MET A N 1
ATOM 941 C CA . MET A 1 115 ? -0.351 -12.076 1.461 1.00 93.12 115 MET A CA 1
ATOM 942 C C . MET A 1 115 ? 0.197 -11.079 0.445 1.00 93.12 115 MET A C 1
ATOM 944 O O . MET A 1 115 ? -0.557 -10.282 -0.109 1.00 93.12 115 MET A O 1
ATOM 948 N N . MET A 1 116 ? 1.495 -11.162 0.149 1.00 90.31 116 MET A N 1
ATOM 949 C CA . MET A 1 116 ? 2.114 -10.417 -0.947 1.00 90.31 116 MET A CA 1
ATOM 950 C C . MET A 1 116 ? 2.411 -11.339 -2.130 1.00 90.31 116 MET A C 1
ATOM 952 O O . MET A 1 116 ? 2.983 -12.413 -1.966 1.00 90.31 116 MET A O 1
ATOM 956 N N . ALA A 1 117 ? 2.061 -10.886 -3.327 1.00 86.75 117 ALA A N 1
ATOM 957 C CA . ALA A 1 117 ? 2.444 -11.470 -4.598 1.00 86.75 117 ALA A CA 1
ATOM 958 C C . ALA A 1 117 ? 3.317 -10.471 -5.367 1.00 86.75 117 ALA A C 1
ATOM 960 O O . ALA A 1 117 ? 2.988 -9.292 -5.495 1.00 86.75 117 ALA A O 1
ATOM 961 N N . ILE A 1 118 ? 4.428 -10.951 -5.915 1.00 79.25 118 ILE A N 1
ATOM 962 C CA . ILE A 1 118 ? 5.247 -10.170 -6.844 1.00 79.25 118 ILE A CA 1
ATOM 963 C C . ILE A 1 118 ? 4.764 -10.510 -8.247 1.00 79.25 118 ILE A C 1
ATOM 965 O O . ILE A 1 118 ? 4.815 -11.672 -8.656 1.00 79.25 118 ILE A O 1
ATOM 969 N N . ILE A 1 119 ? 4.283 -9.509 -8.979 1.00 82.88 119 ILE A N 1
ATOM 970 C CA . ILE A 1 119 ? 3.784 -9.709 -10.336 1.00 82.88 119 ILE A CA 1
ATOM 971 C C . ILE A 1 119 ? 4.845 -9.245 -11.322 1.00 82.88 119 ILE A C 1
ATOM 973 O O . ILE A 1 119 ? 5.254 -8.085 -11.338 1.00 82.88 119 ILE A O 1
ATOM 977 N N . ASN A 1 120 ? 5.285 -10.171 -12.171 1.00 79.62 120 ASN A N 1
ATOM 978 C CA . ASN A 1 120 ? 6.197 -9.848 -13.256 1.00 79.62 120 ASN A CA 1
ATOM 979 C C . ASN A 1 120 ? 5.446 -9.064 -14.329 1.00 79.62 120 ASN A C 1
ATOM 981 O O . ASN A 1 120 ? 4.536 -9.592 -14.966 1.00 79.62 120 ASN A O 1
ATOM 985 N N . VAL A 1 121 ? 5.855 -7.817 -14.525 1.00 83.50 121 VAL A N 1
ATOM 986 C CA . VAL A 1 121 ? 5.368 -6.947 -15.597 1.00 83.50 121 VAL A CA 1
ATOM 987 C C . VAL A 1 121 ? 6.459 -6.731 -16.636 1.00 83.50 121 VAL A C 1
ATOM 989 O O . VAL A 1 121 ? 7.641 -6.987 -16.372 1.00 83.50 121 VAL A O 1
ATOM 992 N N . GLU A 1 122 ? 6.054 -6.269 -17.817 1.00 82.69 122 GLU A N 1
ATOM 993 C CA . GLU A 1 122 ? 6.988 -5.843 -18.856 1.00 82.69 122 GLU A CA 1
ATOM 994 C C . GLU A 1 122 ? 7.993 -4.844 -18.269 1.00 82.69 122 GLU A C 1
ATOM 996 O O . GLU A 1 122 ? 7.623 -3.894 -17.573 1.00 82.69 122 GLU A O 1
ATOM 1001 N N . GLN A 1 123 ? 9.278 -5.130 -18.474 1.00 83.88 123 GLN A N 1
ATOM 1002 C CA . GLN A 1 123 ? 10.355 -4.347 -17.886 1.00 83.88 123 GLN A CA 1
ATOM 1003 C C . GLN A 1 123 ? 10.666 -3.149 -18.780 1.00 83.88 123 GLN A C 1
ATOM 1005 O O . GLN A 1 123 ? 10.863 -3.298 -19.989 1.00 83.88 123 GLN A O 1
ATOM 1010 N N . GLN A 1 124 ? 10.748 -1.970 -18.171 1.00 81.81 124 GLN A N 1
ATOM 1011 C CA . GLN A 1 124 ? 11.145 -0.757 -18.866 1.00 81.81 124 GLN A CA 1
ATOM 1012 C C . GLN A 1 124 ? 12.628 -0.817 -19.245 1.00 81.81 124 GLN A C 1
ATOM 1014 O O . GLN A 1 124 ? 13.453 -1.361 -18.511 1.00 81.81 124 GLN A O 1
ATOM 1019 N N . GLN A 1 125 ? 12.965 -0.228 -20.391 1.00 79.38 125 GLN A N 1
ATOM 1020 C CA . GLN A 1 125 ? 14.344 -0.154 -20.886 1.00 79.38 125 GLN A CA 1
ATOM 1021 C C . GLN A 1 125 ? 15.068 1.124 -20.431 1.00 79.38 125 GLN A C 1
ATOM 1023 O O . GLN A 1 125 ? 16.289 1.211 -20.530 1.00 79.38 125 GLN A O 1
ATOM 1028 N N . ASP A 1 126 ? 14.329 2.116 -19.927 1.00 79.69 126 ASP A N 1
ATOM 1029 C CA . ASP A 1 126 ? 14.846 3.408 -19.479 1.00 79.69 126 ASP A CA 1
ATOM 1030 C C . ASP A 1 126 ? 14.313 3.764 -18.081 1.00 79.69 126 ASP A C 1
ATOM 1032 O O . ASP A 1 126 ? 13.229 3.338 -17.696 1.00 79.69 126 ASP A O 1
ATOM 1036 N N . GLY A 1 127 ? 15.069 4.551 -17.311 1.00 73.38 127 GLY A N 1
ATOM 1037 C CA . GLY A 1 127 ? 14.712 4.903 -15.930 1.00 73.38 127 GLY A CA 1
ATOM 1038 C C . GLY A 1 127 ? 13.640 5.991 -15.777 1.00 73.38 127 GLY A C 1
ATOM 1039 O O . GLY A 1 127 ? 13.244 6.281 -14.651 1.00 73.38 127 GLY A O 1
ATOM 1040 N N . HIS A 1 128 ? 13.174 6.617 -16.862 1.00 82.25 128 HIS A N 1
ATOM 1041 C CA . HIS A 1 128 ? 12.267 7.772 -16.815 1.00 82.25 128 HIS A CA 1
ATOM 1042 C C . HIS A 1 128 ? 10.815 7.411 -17.157 1.00 82.25 128 HIS A C 1
ATOM 1044 O O . HIS A 1 128 ? 9.888 8.147 -16.815 1.00 82.25 128 HIS A O 1
ATOM 1050 N N . SER A 1 129 ? 10.602 6.260 -17.790 1.00 85.62 129 SER A N 1
ATOM 1051 C CA . SER A 1 129 ? 9.295 5.786 -18.241 1.00 85.62 129 SER A CA 1
ATOM 1052 C C . SER A 1 129 ? 8.453 5.098 -17.159 1.00 85.62 129 SER A C 1
ATOM 1054 O O . SER A 1 129 ? 7.352 4.626 -17.458 1.00 85.62 129 SER A O 1
ATOM 1056 N N . CYS A 1 130 ? 8.894 5.048 -15.901 1.00 86.12 130 CYS A N 1
ATOM 1057 C CA . CYS A 1 130 ? 8.232 4.250 -14.860 1.00 86.12 130 CYS A CA 1
ATOM 1058 C C . CYS A 1 130 ? 6.813 4.743 -14.557 1.00 86.12 130 CYS A C 1
ATOM 1060 O O .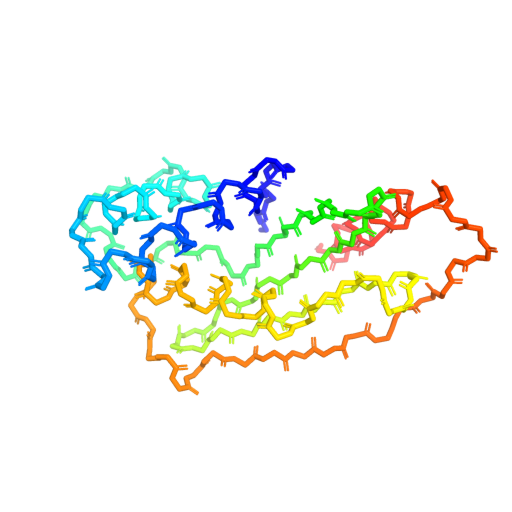 CYS A 1 130 ? 5.887 3.943 -14.429 1.00 86.12 130 CYS A O 1
ATOM 1062 N N . GLY A 1 131 ? 6.600 6.063 -14.566 1.00 84.38 131 GLY A N 1
ATOM 1063 C CA . GLY A 1 131 ? 5.264 6.652 -14.431 1.00 84.38 131 GLY A CA 1
ATOM 1064 C C . GLY A 1 131 ? 4.329 6.291 -15.593 1.00 84.38 131 GLY A C 1
ATOM 1065 O O . GLY A 1 131 ? 3.149 6.017 -15.376 1.00 84.38 131 GLY A O 1
ATOM 1066 N N . LYS A 1 132 ? 4.852 6.209 -16.826 1.00 86.44 132 LYS A N 1
ATOM 1067 C CA . LYS A 1 132 ? 4.076 5.783 -18.004 1.00 86.44 132 LYS A CA 1
ATOM 1068 C C . LYS A 1 132 ? 3.622 4.330 -17.867 1.00 86.44 132 LYS A C 1
ATOM 1070 O O . LYS A 1 132 ? 2.458 4.044 -18.138 1.00 86.44 132 LYS A O 1
ATOM 1075 N N . HIS A 1 133 ? 4.501 3.441 -17.405 1.00 85.19 133 HIS A N 1
ATOM 1076 C CA . HIS A 1 133 ? 4.152 2.038 -17.169 1.00 85.19 133 HIS A CA 1
ATOM 1077 C C . HIS A 1 133 ? 3.064 1.912 -16.096 1.00 85.19 133 HIS A C 1
ATOM 1079 O O . HIS A 1 133 ? 2.108 1.166 -16.291 1.00 85.19 133 HIS A O 1
ATOM 1085 N N . VAL A 1 134 ? 3.135 2.692 -15.007 1.00 84.69 134 VAL A N 1
ATOM 1086 C CA . VAL A 1 134 ? 2.059 2.741 -13.998 1.00 84.69 134 VAL A CA 1
ATOM 1087 C C . VAL A 1 134 ? 0.720 3.131 -14.627 1.00 84.69 134 VAL A C 1
ATOM 1089 O O . VAL A 1 134 ? -0.272 2.436 -14.416 1.00 84.69 134 VAL A O 1
ATOM 1092 N N . LEU A 1 135 ? 0.682 4.178 -15.456 1.00 84.31 135 LEU A N 1
ATOM 1093 C CA . LEU A 1 135 ? -0.548 4.593 -16.141 1.00 84.31 135 LEU A CA 1
ATOM 1094 C C . LEU A 1 135 ? -1.084 3.519 -17.098 1.00 84.31 135 LEU A C 1
ATOM 1096 O O . LEU A 1 135 ? -2.289 3.284 -17.130 1.00 84.31 135 LEU A O 1
ATOM 1100 N N . GLN A 1 136 ? -0.210 2.838 -17.843 1.00 84.88 136 GLN A N 1
ATOM 1101 C CA . GLN A 1 136 ? -0.604 1.741 -18.733 1.00 84.88 136 GLN A CA 1
ATOM 1102 C C . GLN A 1 136 ? -1.195 0.556 -17.958 1.00 84.88 136 GLN A C 1
ATOM 1104 O O . GLN A 1 136 ? -2.198 -0.011 -18.389 1.00 84.88 136 GLN A O 1
ATOM 1109 N N . MET A 1 137 ? -0.627 0.213 -16.796 1.00 83.06 137 MET A N 1
ATOM 1110 C CA . MET A 1 137 ? -1.153 -0.842 -15.922 1.00 83.06 137 MET A CA 1
ATOM 1111 C C . MET A 1 137 ? -2.538 -0.483 -15.368 1.00 83.06 137 MET A C 1
ATOM 1113 O O . MET A 1 137 ? -3.438 -1.323 -15.379 1.00 83.06 137 MET A O 1
ATOM 1117 N N . LEU A 1 138 ? -2.739 0.770 -14.946 1.00 80.38 138 LEU A N 1
ATOM 1118 C CA . LEU A 1 138 ? -4.039 1.255 -14.466 1.00 80.38 138 LEU A CA 1
ATOM 1119 C C . LEU A 1 138 ? -5.092 1.279 -15.583 1.00 80.38 138 LEU A C 1
ATOM 1121 O O . LEU A 1 138 ? -6.215 0.825 -15.372 1.00 80.38 138 LEU A O 1
ATOM 1125 N N . ALA A 1 139 ? -4.726 1.759 -16.775 1.00 76.75 139 ALA A N 1
ATOM 1126 C CA . ALA A 1 139 ? -5.616 1.791 -17.934 1.00 76.75 139 ALA A CA 1
ATOM 1127 C C . ALA A 1 139 ? -5.995 0.377 -18.402 1.00 76.75 139 ALA A C 1
ATOM 1129 O O . ALA A 1 139 ? -7.157 0.110 -18.697 1.00 76.75 139 ALA A O 1
ATOM 1130 N N . GLY A 1 140 ? -5.036 -0.554 -18.420 1.00 72.56 140 GLY A N 1
ATOM 1131 C CA . GLY A 1 140 ? -5.286 -1.956 -18.752 1.00 72.56 140 GLY A CA 1
ATOM 1132 C C . GLY A 1 140 ? -6.228 -2.660 -17.769 1.00 72.56 140 GLY A C 1
ATOM 1133 O O . GLY A 1 140 ? -6.975 -3.542 -18.187 1.00 72.56 140 GLY A O 1
ATOM 1134 N N . ALA A 1 141 ? -6.220 -2.263 -16.491 1.00 68.69 141 ALA A N 1
ATOM 1135 C CA . ALA A 1 141 ? -7.170 -2.754 -15.494 1.00 68.69 141 ALA A CA 1
ATOM 1136 C C . ALA A 1 141 ? -8.585 -2.185 -15.707 1.00 68.69 141 ALA A C 1
ATOM 1138 O O . ALA A 1 141 ? -9.552 -2.930 -15.598 1.00 68.69 141 ALA A O 1
ATOM 1139 N N . ALA A 1 142 ? -8.704 -0.901 -16.063 1.00 65.19 142 ALA A N 1
ATOM 1140 C CA . ALA A 1 142 ? -9.992 -0.230 -16.263 1.00 65.19 142 ALA A CA 1
ATOM 1141 C C . ALA A 1 142 ? -10.739 -0.661 -17.542 1.00 65.19 142 ALA A C 1
ATOM 1143 O O . ALA A 1 142 ? -11.957 -0.579 -17.591 1.00 65.19 142 ALA A O 1
ATOM 1144 N N . MET A 1 143 ? -10.029 -1.110 -18.585 1.00 59.44 143 MET A N 1
ATOM 1145 C CA . MET A 1 143 ? -10.634 -1.506 -19.872 1.00 59.44 143 MET A CA 1
ATOM 1146 C C . MET A 1 143 ? -11.163 -2.953 -19.916 1.00 59.44 143 MET A C 1
ATOM 1148 O O . MET A 1 143 ? -11.648 -3.385 -20.960 1.00 59.44 143 MET A O 1
ATOM 1152 N N . LYS A 1 144 ? -11.000 -3.733 -18.841 1.00 54.12 144 LYS A N 1
ATOM 1153 C CA . LYS A 1 144 ? -11.431 -5.144 -18.763 1.00 54.12 144 LYS A CA 1
ATOM 1154 C C . LYS A 1 144 ? -12.643 -5.370 -17.846 1.00 54.12 144 LYS A C 1
ATOM 1156 O O . LYS A 1 144 ? -13.006 -6.527 -17.635 1.00 54.12 144 LYS A O 1
ATOM 1161 N N . GLU A 1 145 ? -13.224 -4.297 -17.313 1.00 46.09 145 GLU A N 1
ATOM 1162 C CA . GLU A 1 145 ? -14.560 -4.278 -16.690 1.00 46.09 145 GLU A CA 1
ATOM 1163 C C . GLU A 1 145 ? -15.620 -3.935 -17.747 1.00 46.09 145 GLU A C 1
ATOM 1165 O O . GLU A 1 145 ? -16.725 -4.516 -17.662 1.00 46.09 145 GLU A O 1
#

Solvent-accessible surface area (backbone atoms only — not comparable to full-atom values): 8341 Å² total; per-residue (Å²): 127,40,75,42,60,60,62,53,50,59,51,48,46,56,34,47,60,47,19,62,74,54,75,61,39,67,68,41,48,58,55,51,37,54,54,40,48,64,70,40,75,88,69,56,94,83,51,80,85,73,76,76,58,50,34,37,38,38,40,39,74,56,96,86,40,40,31,33,36,38,38,37,47,56,94,64,35,38,41,36,36,42,40,45,35,60,83,84,76,69,62,63,68,62,52,47,52,41,53,50,55,46,43,51,64,58,39,98,39,58,74,87,39,56,47,81,44,83,46,91,51,78,66,60,93,55,84,80,51,32,59,58,53,42,51,51,55,53,50,61,57,64,75,74,116

Sequence (145 aa):
MFYVNTFWFTKASELVARYDKTNHAEEPMIKITRLRKSICPEFHDEDMQGNLPTWIFVPIHGKNHWSLAIIRLHNDVAMLAHLDSFRGTHDLEAIFHIFKTVLCLI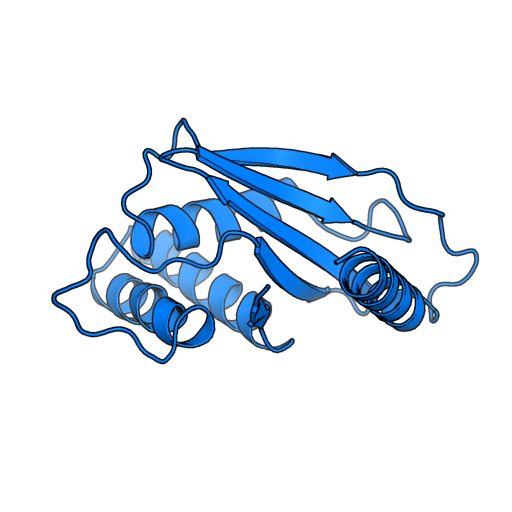VPIDPALIMMAIINVEQQQDGHSCGKHVLQMLAGAAMKE